Protein AF-A0A3M1ML60-F1 (afdb_monomer)

Mean predicted aligned error: 10.76 Å

Structure (mmCIF, N/CA/C/O backbone):
data_AF-A0A3M1ML60-F1
#
_entry.id   AF-A0A3M1ML60-F1
#
loop_
_atom_site.group_PDB
_atom_site.id
_atom_site.type_symbol
_atom_site.label_atom_id
_atom_site.label_alt_id
_atom_site.label_comp_id
_atom_site.label_asym_id
_atom_site.label_entity_id
_atom_site.label_seq_id
_atom_site.pdbx_PDB_ins_code
_atom_site.Cartn_x
_atom_site.Cartn_y
_atom_site.Cartn_z
_atom_si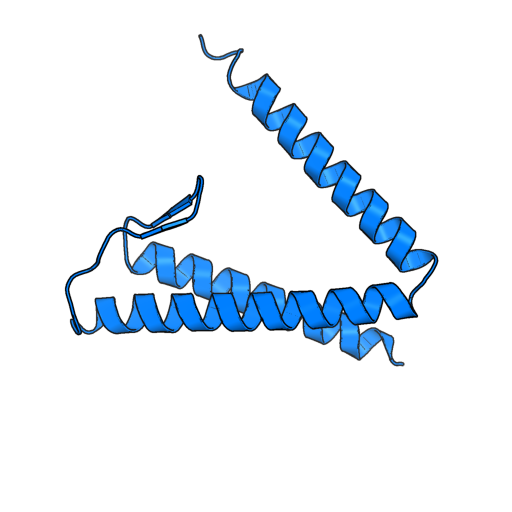te.occupancy
_atom_site.B_iso_or_equiv
_atom_site.auth_seq_id
_atom_site.auth_comp_id
_atom_site.auth_asym_id
_atom_site.auth_atom_id
_atom_site.pdbx_PDB_model_num
ATOM 1 N N . MET A 1 1 ? -0.281 29.728 -15.669 1.00 50.84 1 MET A N 1
ATOM 2 C CA . MET A 1 1 ? -0.767 28.347 -15.894 1.00 50.84 1 MET A CA 1
ATOM 3 C C . MET A 1 1 ? -0.338 27.336 -14.817 1.00 50.84 1 MET A C 1
ATOM 5 O O . MET A 1 1 ? -0.628 26.165 -14.978 1.00 50.84 1 MET A O 1
ATOM 9 N N . ALA A 1 2 ? 0.283 27.740 -13.696 1.00 51.78 2 ALA A N 1
ATOM 10 C CA . ALA A 1 2 ? 0.656 26.809 -12.613 1.00 51.78 2 ALA A CA 1
ATOM 11 C C . ALA A 1 2 ? -0.371 26.725 -11.460 1.00 51.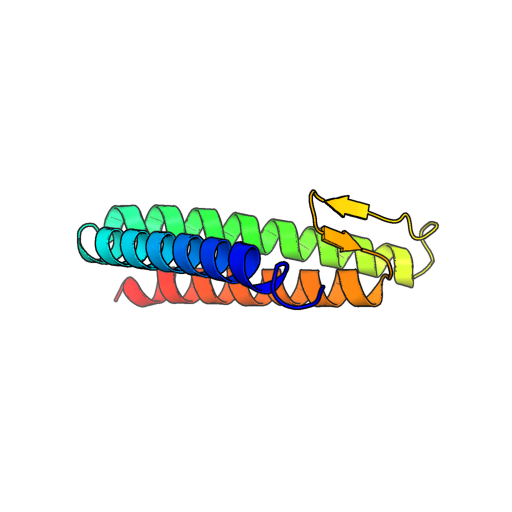78 2 ALA A C 1
ATOM 13 O O . ALA A 1 2 ? -0.282 25.836 -10.622 1.00 51.78 2 ALA A O 1
ATOM 14 N N . LEU A 1 3 ? -1.350 27.641 -11.404 1.00 50.94 3 LEU A N 1
ATOM 15 C CA . LEU A 1 3 ? -2.280 27.744 -10.270 1.00 50.94 3 LEU A CA 1
ATOM 16 C C . LEU A 1 3 ? -3.497 26.802 -10.378 1.00 50.94 3 LEU A C 1
ATOM 18 O O . LEU A 1 3 ? -4.071 26.423 -9.362 1.00 50.94 3 LEU A O 1
ATOM 22 N N . GLU A 1 4 ? -3.877 26.393 -11.593 1.00 52.97 4 GLU A N 1
ATOM 23 C CA . GLU A 1 4 ? -5.071 25.564 -11.831 1.00 52.97 4 GLU A CA 1
ATOM 24 C C . GLU A 1 4 ? -4.852 24.072 -11.540 1.00 52.97 4 GLU A C 1
ATOM 26 O O . GLU A 1 4 ? -5.815 23.363 -11.275 1.00 52.97 4 GLU A O 1
ATOM 31 N N . PHE A 1 5 ? -3.602 23.591 -11.509 1.00 53.97 5 PHE A N 1
ATOM 32 C CA . PHE A 1 5 ? -3.294 22.181 -11.221 1.00 53.97 5 PHE A CA 1
ATOM 33 C C . PHE A 1 5 ? -3.334 21.834 -9.722 1.00 53.97 5 PHE A C 1
ATOM 35 O O . PHE A 1 5 ? -3.545 20.675 -9.369 1.00 53.97 5 PHE A O 1
ATOM 42 N N . HIS A 1 6 ? -3.186 22.819 -8.825 1.00 55.38 6 HIS A N 1
ATOM 43 C CA . HIS A 1 6 ? -3.174 22.574 -7.375 1.00 55.38 6 HIS A CA 1
ATOM 44 C C . HIS A 1 6 ? -4.570 22.447 -6.752 1.00 55.38 6 HIS A C 1
ATOM 46 O O . HIS A 1 6 ? -4.757 21.666 -5.816 1.00 55.38 6 HIS A O 1
ATOM 52 N N . LEU A 1 7 ? -5.560 23.162 -7.289 1.00 61.62 7 LEU A N 1
ATOM 53 C CA . LEU A 1 7 ? -6.958 23.102 -6.849 1.00 61.62 7 LEU A CA 1
ATOM 54 C C . LEU A 1 7 ? -7.567 21.689 -6.938 1.00 61.62 7 LEU A C 1
ATOM 56 O O . LEU A 1 7 ? -8.075 21.215 -5.920 1.00 61.62 7 LEU A O 1
ATOM 60 N N . PRO A 1 8 ? -7.482 20.961 -8.071 1.00 67.25 8 PRO A N 1
ATOM 61 C CA . PRO A 1 8 ? -8.045 19.618 -8.160 1.00 67.25 8 PRO A CA 1
ATOM 62 C C . PRO A 1 8 ? -7.308 18.628 -7.253 1.00 67.25 8 PRO A C 1
ATOM 64 O O . PRO A 1 8 ? -7.955 17.805 -6.612 1.00 67.25 8 PRO A O 1
ATOM 67 N N . SER A 1 9 ? -5.980 18.737 -7.107 1.00 67.38 9 SER A N 1
ATOM 68 C CA . SER A 1 9 ? -5.226 17.860 -6.198 1.00 67.38 9 SER A CA 1
ATOM 69 C C . SER A 1 9 ? -5.569 18.089 -4.725 1.00 67.38 9 SER A C 1
ATOM 71 O O . SER A 1 9 ? -5.628 17.129 -3.959 1.00 67.38 9 SER A O 1
ATOM 73 N N . LEU A 1 10 ? -5.838 19.338 -4.326 1.00 74.00 10 LEU A N 1
ATOM 74 C CA . LEU A 1 10 ? -6.226 19.674 -2.956 1.00 74.00 10 LEU A CA 1
ATOM 75 C C . LEU A 1 10 ? -7.638 19.165 -2.645 1.00 74.00 10 LEU A C 1
ATOM 77 O O . LEU A 1 10 ? -7.877 18.632 -1.566 1.00 74.00 10 LEU A O 1
ATOM 81 N N . VAL A 1 11 ? -8.560 19.283 -3.605 1.00 78.81 11 VAL A N 1
ATOM 82 C CA . VAL A 1 11 ? -9.929 18.764 -3.480 1.00 78.81 11 VAL A CA 1
ATOM 83 C C . VAL A 1 11 ? -9.919 17.239 -3.398 1.00 78.81 11 VAL A C 1
ATOM 85 O O . VAL A 1 11 ? -10.552 16.679 -2.508 1.00 78.81 11 VAL A O 1
ATOM 88 N N . VAL A 1 12 ? -9.150 16.559 -4.253 1.00 74.56 12 VAL A N 1
ATOM 89 C CA . VAL A 1 12 ? -9.001 15.096 -4.198 1.00 74.56 12 VAL A CA 1
ATOM 90 C C . VAL A 1 12 ? -8.362 14.668 -2.877 1.00 74.56 12 VAL A C 1
ATOM 92 O O . VAL A 1 12 ? -8.898 13.792 -2.204 1.00 74.56 12 VAL A O 1
ATOM 95 N N . GLY A 1 13 ? -7.273 15.315 -2.455 1.00 76.25 13 GLY A N 1
ATOM 96 C CA . GLY A 1 13 ? -6.625 15.035 -1.172 1.00 76.25 13 GLY A CA 1
ATOM 97 C C 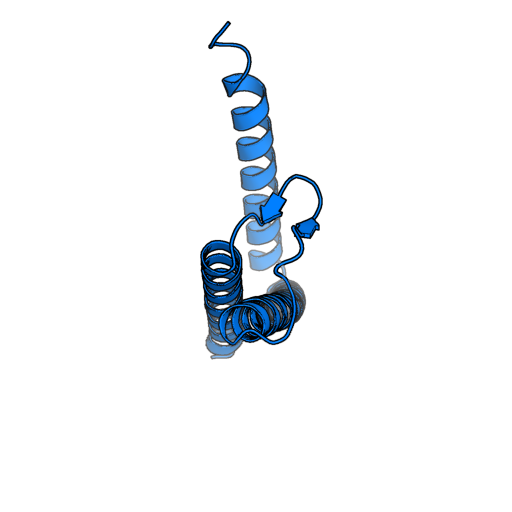. GLY A 1 13 ? -7.554 15.267 0.023 1.00 76.25 13 GLY A C 1
ATOM 98 O O . GLY A 1 13 ? -7.599 14.443 0.935 1.00 76.25 13 GLY A O 1
ATOM 99 N N . GLY A 1 14 ? -8.351 16.337 -0.012 1.00 78.50 14 GLY A N 1
ATOM 100 C CA . GLY A 1 14 ? -9.347 16.658 1.007 1.00 78.50 14 GLY A CA 1
ATOM 101 C C . GLY A 1 14 ? -10.477 15.632 1.077 1.00 78.50 14 GLY A C 1
ATOM 102 O O . GLY A 1 14 ? -10.811 15.174 2.166 1.00 78.50 14 GLY A O 1
ATOM 103 N N . ILE A 1 15 ? -11.021 15.209 -0.068 1.00 80.31 15 ILE A N 1
ATOM 104 C CA . ILE A 1 15 ? -12.054 14.163 -0.136 1.00 80.31 15 ILE A CA 1
ATOM 105 C C . ILE A 1 15 ? -11.498 12.830 0.368 1.00 80.31 15 ILE A C 1
ATOM 107 O O . ILE A 1 15 ? -12.144 12.174 1.182 1.00 80.31 15 ILE A O 1
ATOM 111 N N . VAL A 1 16 ? -10.294 12.442 -0.062 1.00 77.94 16 VAL A N 1
ATOM 112 C CA . VAL A 1 16 ? -9.638 11.207 0.394 1.00 77.94 16 VAL A CA 1
ATOM 113 C C . VAL A 1 16 ? -9.410 11.250 1.903 1.00 77.94 16 VAL A C 1
ATOM 115 O O . VAL A 1 16 ? -9.756 10.291 2.589 1.00 77.94 16 VAL A O 1
ATOM 118 N N . GLY A 1 17 ? -8.901 12.363 2.435 1.00 74.75 17 GLY A N 1
ATOM 119 C CA . GLY A 1 17 ? -8.696 12.550 3.871 1.00 74.75 17 GLY A CA 1
ATOM 120 C C . GLY A 1 17 ? -9.998 12.501 4.673 1.00 74.75 17 GLY A C 1
ATOM 121 O O . GLY A 1 17 ? -10.050 11.852 5.716 1.00 74.75 17 GLY A O 1
ATOM 122 N N . LEU A 1 18 ? -11.070 13.120 4.170 1.00 79.75 18 LEU A N 1
ATOM 123 C CA . LEU A 1 18 ? -12.383 13.130 4.819 1.00 79.75 18 LEU A CA 1
ATOM 124 C C . LEU A 1 18 ? -13.029 11.740 4.800 1.00 79.75 18 LEU A C 1
ATOM 126 O O . LEU A 1 18 ? -13.547 11.299 5.824 1.00 79.75 18 LEU A O 1
ATOM 130 N N . LEU A 1 19 ? -12.929 11.011 3.686 1.00 78.25 19 LEU A N 1
ATOM 131 C CA . LEU A 1 19 ? -13.35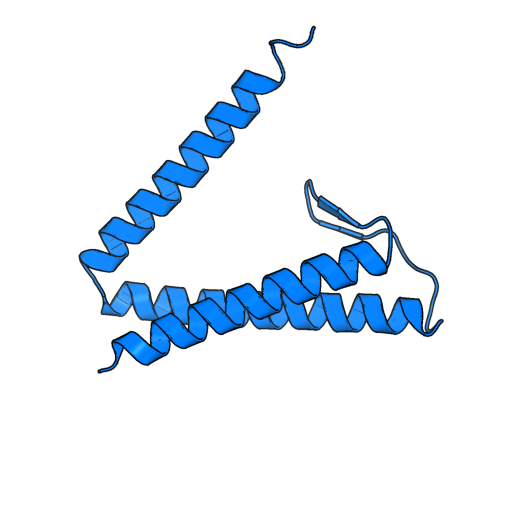7 9.614 3.597 1.00 78.25 19 LEU A CA 1
ATOM 132 C C . LEU A 1 19 ? -12.569 8.729 4.564 1.00 78.25 19 LEU A C 1
ATOM 134 O O . LEU A 1 19 ? -13.173 7.925 5.269 1.00 78.25 19 LEU A O 1
ATOM 138 N N . PHE A 1 20 ? -11.248 8.905 4.654 1.00 75.44 20 PHE A N 1
ATOM 139 C CA . PHE A 1 20 ? -10.412 8.172 5.608 1.00 75.44 20 PHE A CA 1
ATOM 140 C C . PHE A 1 20 ? -10.801 8.476 7.058 1.00 75.44 20 PHE A C 1
ATOM 142 O O . PHE A 1 20 ? -10.931 7.559 7.867 1.00 75.44 20 PHE A O 1
ATOM 149 N N . GLY A 1 21 ? -11.040 9.750 7.380 1.00 74.44 21 GLY A N 1
ATOM 150 C CA . GLY A 1 21 ? -11.493 10.190 8.699 1.00 74.44 21 GLY A CA 1
ATOM 151 C C . GLY A 1 21 ? -12.877 9.646 9.059 1.00 74.44 21 GLY A C 1
ATOM 152 O O . GLY A 1 21 ? -13.073 9.151 10.167 1.00 74.44 21 GLY A O 1
ATOM 153 N N . ALA A 1 22 ? -13.821 9.656 8.115 1.00 73.00 22 ALA A N 1
ATOM 154 C CA . ALA A 1 22 ? -15.150 9.076 8.297 1.00 73.00 22 ALA A CA 1
ATOM 155 C C . ALA A 1 22 ? -15.078 7.555 8.490 1.00 73.00 22 ALA A C 1
ATOM 157 O O . ALA A 1 22 ? -15.719 7.014 9.390 1.00 73.00 22 ALA A O 1
ATOM 158 N N . LEU A 1 23 ? -14.246 6.867 7.704 1.00 67.44 23 LEU A N 1
ATOM 159 C CA . LEU A 1 23 ? -14.009 5.434 7.846 1.00 67.44 23 LEU A CA 1
ATOM 160 C C . LEU A 1 23 ? -13.390 5.107 9.213 1.00 67.44 23 LEU A C 1
ATOM 162 O O . LEU A 1 23 ? -13.804 4.144 9.853 1.00 67.44 23 LEU A O 1
ATOM 166 N N . ALA A 1 24 ? -12.453 5.930 9.692 1.00 67.12 24 ALA A N 1
ATOM 167 C CA . ALA A 1 24 ? -11.846 5.801 11.015 1.00 67.12 24 ALA A CA 1
ATOM 168 C C . ALA A 1 24 ? -12.851 6.064 12.153 1.00 67.12 24 ALA A C 1
ATOM 170 O O . ALA A 1 24 ? -12.863 5.336 13.145 1.00 67.12 24 ALA A O 1
ATOM 171 N N . ALA A 1 25 ? -13.740 7.048 12.002 1.00 73.44 25 ALA A N 1
ATOM 172 C CA . ALA A 1 25 ? -14.802 7.329 12.968 1.00 73.44 25 ALA A CA 1
ATOM 173 C C . ALA A 1 25 ? -15.827 6.182 13.040 1.00 73.44 25 ALA A C 1
ATOM 175 O O . ALA A 1 25 ? -16.180 5.723 14.129 1.00 73.44 25 ALA A O 1
ATOM 176 N N . ILE A 1 26 ? -16.244 5.650 11.885 1.00 63.72 26 ILE A N 1
ATOM 177 C CA . ILE A 1 26 ? -17.093 4.454 11.803 1.00 63.72 26 ILE A CA 1
ATOM 178 C C . ILE A 1 26 ? -16.369 3.265 12.438 1.00 63.72 26 ILE A C 1
ATOM 180 O O . ILE A 1 26 ? -16.970 2.529 13.222 1.00 63.72 26 ILE A O 1
ATOM 184 N N . ALA A 1 27 ? -15.069 3.120 12.174 1.00 60.31 27 ALA A N 1
ATOM 185 C CA . ALA A 1 27 ? -14.257 2.064 12.752 1.00 60.31 27 ALA A CA 1
ATOM 186 C C . ALA A 1 27 ? -14.205 2.123 14.286 1.00 60.31 27 ALA A C 1
ATOM 188 O O . ALA A 1 27 ? -14.250 1.079 14.941 1.00 60.31 27 ALA A O 1
ATOM 189 N N . PHE A 1 28 ? -14.174 3.331 14.850 1.00 63.38 28 PHE A N 1
ATOM 190 C CA . PHE A 1 28 ? -14.231 3.562 16.291 1.00 63.38 28 PHE A CA 1
ATOM 191 C C . PHE A 1 28 ? -15.618 3.248 16.874 1.00 63.38 28 PHE A C 1
ATOM 193 O O . PHE A 1 28 ? -15.720 2.650 17.942 1.00 63.38 28 PHE A O 1
ATOM 200 N N . SER A 1 29 ? -16.692 3.589 16.155 1.00 72.94 29 SER A N 1
ATOM 201 C CA . SER A 1 29 ? -18.072 3.326 16.592 1.00 72.94 29 SER A CA 1
ATOM 202 C C . SER A 1 29 ? -18.474 1.845 16.515 1.00 72.94 29 SER A C 1
ATOM 204 O O . SER A 1 29 ? -19.258 1.366 17.334 1.00 72.94 29 SER A O 1
ATOM 206 N N . GLN A 1 30 ? -17.933 1.097 15.546 1.00 71.56 30 GLN A N 1
ATOM 207 C CA . GLN A 1 30 ? -18.277 -0.300 15.277 1.00 71.56 30 GLN A CA 1
ATOM 208 C C . GLN A 1 30 ? -17.018 -1.145 15.016 1.00 71.56 30 GLN A C 1
ATOM 210 O O . GLN A 1 30 ? -16.759 -1.574 13.884 1.00 71.56 30 GLN A O 1
ATOM 215 N N . PRO A 1 31 ? -16.251 -1.485 16.068 1.00 66.44 31 PRO A N 1
ATOM 216 C CA . PRO A 1 31 ? -14.954 -2.153 15.931 1.00 66.44 31 PRO A CA 1
ATOM 217 C C . PRO A 1 31 ? -15.037 -3.537 15.267 1.00 66.44 31 PRO A C 1
ATOM 219 O O . PRO A 1 31 ? -14.067 -4.005 14.671 1.00 66.44 31 PRO A O 1
ATOM 222 N N . ARG A 1 32 ? -16.197 -4.205 15.322 1.00 71.38 32 ARG A N 1
ATOM 223 C CA . ARG A 1 32 ? -16.422 -5.494 14.642 1.00 71.38 32 ARG A CA 1
ATOM 224 C C . ARG A 1 32 ? -16.489 -5.343 13.119 1.00 71.38 32 ARG A C 1
ATOM 226 O O . ARG A 1 32 ? -15.862 -6.126 12.410 1.00 71.38 32 ARG A O 1
ATOM 233 N N . VAL A 1 33 ? -17.206 -4.329 12.632 1.00 70.00 33 VAL A N 1
ATOM 234 C CA . VAL A 1 33 ? -17.351 -4.033 11.196 1.00 70.00 33 VAL A CA 1
ATOM 235 C C . VAL A 1 33 ? -16.027 -3.509 10.641 1.00 70.00 33 VAL A C 1
ATOM 237 O O . VAL A 1 33 ? -15.549 -3.994 9.617 1.00 70.00 33 VAL A O 1
ATOM 240 N N . ALA A 1 34 ? -15.367 -2.626 11.392 1.00 67.44 34 ALA A N 1
ATOM 241 C CA . ALA A 1 34 ? -14.033 -2.115 11.092 1.00 67.44 34 ALA A CA 1
ATOM 242 C C . ALA A 1 34 ? -13.005 -3.224 10.848 1.00 67.44 34 ALA A C 1
ATOM 244 O O . ALA A 1 34 ? -12.241 -3.187 9.888 1.00 67.44 34 ALA A O 1
ATOM 245 N N . ARG A 1 35 ? -12.997 -4.243 11.716 1.00 69.56 35 ARG A N 1
ATOM 246 C CA . ARG A 1 35 ? -12.068 -5.375 11.616 1.00 69.56 35 ARG A CA 1
ATOM 247 C C . ARG A 1 35 ? -12.345 -6.262 10.420 1.00 69.56 35 ARG A C 1
ATOM 249 O O . ARG A 1 35 ? -11.395 -6.766 9.829 1.00 69.56 35 ARG A O 1
ATOM 256 N N . ALA A 1 36 ? -13.614 -6.486 10.089 1.00 74.38 36 ALA A N 1
ATOM 257 C CA . ALA A 1 36 ? -13.972 -7.268 8.914 1.00 74.38 36 ALA A CA 1
ATOM 258 C C . ALA A 1 36 ? -13.480 -6.569 7.639 1.00 74.38 36 ALA A C 1
ATOM 260 O O . ALA A 1 36 ? -12.791 -7.194 6.838 1.00 74.38 36 ALA A O 1
ATOM 261 N N . ILE A 1 37 ? -13.736 -5.262 7.521 1.00 75.50 37 ILE A N 1
ATOM 262 C CA . ILE A 1 37 ? -13.281 -4.433 6.396 1.00 75.50 37 ILE A CA 1
ATOM 263 C C . ILE A 1 37 ? -11.749 -4.349 6.351 1.00 75.50 37 ILE A C 1
ATOM 265 O O . ILE A 1 37 ? -11.152 -4.508 5.293 1.00 75.50 37 ILE A O 1
ATOM 269 N N . GLY A 1 38 ? -11.088 -4.156 7.494 1.00 73.31 38 GLY A N 1
ATOM 270 C CA . GLY A 1 38 ? -9.626 -4.101 7.566 1.00 73.31 38 GLY A CA 1
ATOM 271 C C . GLY A 1 38 ? -8.967 -5.413 7.140 1.00 73.31 38 GLY A C 1
ATOM 272 O O . GLY A 1 38 ? -7.967 -5.400 6.429 1.00 73.31 38 GLY A O 1
ATOM 273 N N . LYS A 1 39 ? -9.558 -6.558 7.504 1.00 76.25 39 LYS A N 1
ATOM 274 C CA . LYS A 1 39 ? -9.085 -7.877 7.069 1.00 76.25 39 LYS A CA 1
ATOM 275 C C . LYS A 1 39 ? -9.265 -8.099 5.574 1.00 76.25 39 LYS A C 1
ATOM 277 O O . LYS A 1 39 ? -8.332 -8.568 4.931 1.00 76.25 39 LYS A O 1
ATOM 282 N N . THR A 1 40 ? -10.435 -7.788 5.020 1.00 77.75 40 THR A N 1
ATOM 283 C CA . THR A 1 40 ? -10.668 -7.956 3.580 1.00 77.75 40 THR A CA 1
ATOM 284 C C . THR A 1 40 ? -9.773 -7.021 2.773 1.00 77.75 40 THR A C 1
ATOM 286 O O . THR A 1 40 ? -9.123 -7.476 1.836 1.00 77.75 40 THR A O 1
ATOM 289 N N . ALA A 1 41 ? -9.638 -5.759 3.187 1.00 77.25 41 ALA A N 1
ATOM 290 C CA . ALA A 1 41 ? -8.719 -4.806 2.570 1.00 77.25 41 ALA A CA 1
ATOM 291 C C . ALA A 1 41 ? -7.258 -5.278 2.648 1.00 77.25 41 ALA A C 1
ATOM 293 O O . ALA A 1 41 ? -6.548 -5.220 1.648 1.00 77.25 41 ALA A O 1
ATOM 294 N N . ALA A 1 42 ? -6.820 -5.808 3.794 1.00 78.50 42 ALA A N 1
ATOM 295 C CA . ALA A 1 42 ? -5.479 -6.364 3.953 1.00 78.50 42 ALA A CA 1
ATOM 296 C C . ALA A 1 42 ? -5.220 -7.538 2.998 1.00 78.50 42 ALA A C 1
ATOM 298 O O . ALA A 1 42 ? -4.177 -7.578 2.353 1.00 78.50 42 ALA A O 1
ATOM 299 N N . VAL A 1 43 ? -6.171 -8.466 2.857 1.00 84.69 43 VAL A N 1
ATOM 300 C CA . VAL A 1 43 ? -6.045 -9.595 1.919 1.00 84.69 43 VAL A CA 1
ATOM 301 C C . VAL A 1 43 ? -5.953 -9.103 0.475 1.00 84.69 43 VAL A C 1
ATOM 303 O O . VAL A 1 43 ? -5.099 -9.578 -0.269 1.00 84.69 43 VAL A O 1
ATOM 306 N N . VAL A 1 44 ? -6.776 -8.125 0.087 1.00 85.69 44 VAL A N 1
ATOM 307 C CA . VAL A 1 44 ? -6.736 -7.534 -1.260 1.00 85.69 44 VAL A CA 1
ATOM 308 C C . VAL A 1 44 ? -5.395 -6.842 -1.518 1.00 85.69 44 VAL A C 1
ATOM 310 O O . VAL A 1 44 ? -4.801 -7.050 -2.571 1.00 85.69 44 VAL A O 1
ATOM 313 N N . LEU A 1 45 ? -4.881 -6.081 -0.548 1.00 83.06 45 LEU A N 1
ATOM 314 C CA . LEU A 1 45 ? -3.576 -5.417 -0.628 1.00 83.06 45 LEU A CA 1
ATOM 315 C C . LEU A 1 45 ? -2.423 -6.417 -0.753 1.00 83.06 45 LEU A C 1
ATOM 317 O O . LEU A 1 45 ? -1.544 -6.233 -1.592 1.00 83.06 45 LEU A O 1
ATOM 321 N N . ILE A 1 46 ? -2.441 -7.491 0.040 1.00 83.69 46 ILE A N 1
ATOM 322 C CA . ILE A 1 46 ? -1.425 -8.548 -0.018 1.00 83.69 46 ILE A CA 1
ATOM 323 C C . ILE A 1 46 ? -1.488 -9.270 -1.367 1.00 83.69 46 ILE A C 1
ATOM 325 O O . ILE A 1 46 ? -0.449 -9.468 -1.989 1.00 83.69 46 ILE A O 1
ATOM 329 N N . ALA A 1 47 ? -2.682 -9.632 -1.843 1.00 86.25 47 ALA A N 1
ATOM 330 C CA . ALA A 1 47 ? -2.850 -10.317 -3.123 1.00 86.25 47 ALA A CA 1
ATOM 331 C C . ALA A 1 47 ? -2.409 -9.438 -4.306 1.00 86.25 47 ALA A C 1
ATOM 333 O O . ALA A 1 47 ? -1.668 -9.901 -5.172 1.00 86.25 47 ALA A O 1
ATOM 334 N N . ALA A 1 48 ? -2.801 -8.161 -4.315 1.00 84.12 48 ALA A N 1
ATOM 335 C CA . ALA A 1 48 ? -2.381 -7.201 -5.332 1.00 84.12 48 ALA A CA 1
ATOM 336 C C . ALA A 1 48 ? -0.865 -6.947 -5.286 1.00 84.12 48 ALA A C 1
ATOM 338 O O . ALA A 1 48 ? -0.205 -6.959 -6.325 1.00 84.12 48 ALA A O 1
ATOM 339 N N . GLY A 1 49 ? -0.298 -6.780 -4.087 1.00 84.38 49 GLY A N 1
ATOM 340 C CA . GLY A 1 49 ? 1.141 -6.615 -3.887 1.00 84.38 49 GLY A CA 1
ATOM 341 C C . GLY A 1 49 ? 1.937 -7.830 -4.360 1.00 84.38 49 GLY A C 1
ATOM 342 O O . GLY A 1 49 ? 2.894 -7.680 -5.115 1.00 84.38 49 GLY A O 1
ATOM 343 N N . ALA A 1 50 ? 1.506 -9.040 -3.997 1.00 86.88 50 ALA A N 1
ATOM 344 C CA . ALA A 1 50 ? 2.127 -10.287 -4.440 1.00 86.88 50 ALA A CA 1
ATOM 345 C C . ALA A 1 50 ? 2.025 -10.479 -5.961 1.00 86.88 50 ALA A C 1
ATOM 347 O O . ALA A 1 50 ? 2.995 -10.903 -6.585 1.00 86.88 50 ALA A O 1
ATOM 348 N N . GLY A 1 51 ? 0.888 -10.124 -6.566 1.00 84.50 51 GLY A N 1
ATOM 349 C CA . GLY A 1 51 ? 0.700 -10.156 -8.016 1.00 84.50 51 GLY A CA 1
ATOM 350 C C . GLY A 1 51 ? 1.656 -9.216 -8.751 1.00 84.50 51 GLY A C 1
ATOM 351 O O . GLY A 1 51 ? 2.331 -9.646 -9.684 1.00 84.50 51 GLY A O 1
ATOM 352 N N . LEU A 1 52 ? 1.780 -7.964 -8.295 1.00 84.88 52 LEU A N 1
ATOM 353 C CA . LEU A 1 52 ? 2.721 -6.994 -8.870 1.00 84.88 52 LEU A CA 1
ATOM 354 C C . LEU A 1 52 ? 4.182 -7.405 -8.663 1.00 84.88 52 LEU A C 1
ATOM 356 O O . LEU A 1 52 ? 4.988 -7.244 -9.576 1.00 84.88 52 LEU A O 1
ATOM 360 N N . LEU A 1 53 ? 4.526 -7.967 -7.500 1.00 85.75 53 LEU A N 1
ATOM 361 C CA . LEU A 1 53 ? 5.867 -8.499 -7.252 1.00 85.75 53 LEU A CA 1
ATOM 362 C C . LEU A 1 53 ? 6.184 -9.666 -8.185 1.00 85.75 53 LEU A C 1
ATOM 364 O O . LEU A 1 53 ? 7.244 -9.672 -8.799 1.00 85.75 53 LEU A O 1
ATOM 368 N N . CYS A 1 54 ? 5.265 -10.623 -8.324 1.00 86.81 54 CYS A N 1
ATOM 369 C CA . CYS A 1 54 ? 5.423 -11.759 -9.227 1.00 86.81 54 CYS A CA 1
ATOM 370 C C . CYS A 1 54 ? 5.596 -11.286 -10.675 1.00 86.81 54 CYS A C 1
ATOM 372 O O . CYS A 1 54 ? 6.555 -11.672 -11.336 1.00 86.81 54 CYS A O 1
ATOM 374 N N . TRP A 1 55 ? 4.731 -10.378 -11.135 1.00 84.00 55 TRP A N 1
ATOM 375 C CA . TRP A 1 55 ? 4.816 -9.787 -12.469 1.00 84.00 55 TRP A CA 1
ATOM 376 C C . TRP A 1 55 ? 6.153 -9.074 -12.699 1.00 84.00 55 TRP A C 1
ATOM 378 O O . TRP A 1 55 ? 6.867 -9.394 -13.645 1.00 84.00 55 TRP A O 1
ATOM 388 N N . GLY A 1 56 ? 6.524 -8.140 -11.818 1.00 82.25 56 GLY A N 1
ATOM 389 C CA . GLY A 1 56 ? 7.772 -7.384 -11.932 1.00 82.25 56 GLY A CA 1
ATOM 390 C C . GLY A 1 56 ? 9.023 -8.261 -11.832 1.00 82.25 56 GLY A C 1
ATOM 391 O O . GLY A 1 56 ? 10.049 -7.939 -12.434 1.00 82.25 56 GLY A O 1
ATOM 392 N N . LEU A 1 57 ? 8.946 -9.376 -11.097 1.00 84.88 57 LEU A N 1
ATOM 393 C CA . LEU A 1 57 ? 10.031 -10.347 -10.988 1.00 84.88 57 LEU A CA 1
ATOM 394 C C . LEU A 1 57 ? 10.171 -11.172 -12.272 1.00 84.88 57 LEU A C 1
ATOM 396 O O . LEU A 1 57 ? 11.277 -11.319 -12.780 1.00 84.88 57 LEU A O 1
ATOM 400 N N . LEU A 1 58 ? 9.060 -11.662 -12.829 1.00 84.50 58 LEU A N 1
ATOM 401 C CA . LEU A 1 58 ? 9.045 -12.418 -14.087 1.00 84.50 58 LEU A CA 1
ATOM 402 C C . LEU A 1 58 ? 9.614 -11.593 -15.250 1.00 84.50 58 LEU A C 1
ATOM 404 O O . LEU A 1 58 ? 10.435 -12.095 -16.018 1.00 84.50 58 LEU A O 1
ATOM 408 N N . THR A 1 59 ? 9.270 -10.307 -15.324 1.00 82.31 59 THR A N 1
ATOM 409 C CA . THR A 1 59 ? 9.813 -9.408 -16.350 1.00 82.31 59 THR A CA 1
ATOM 4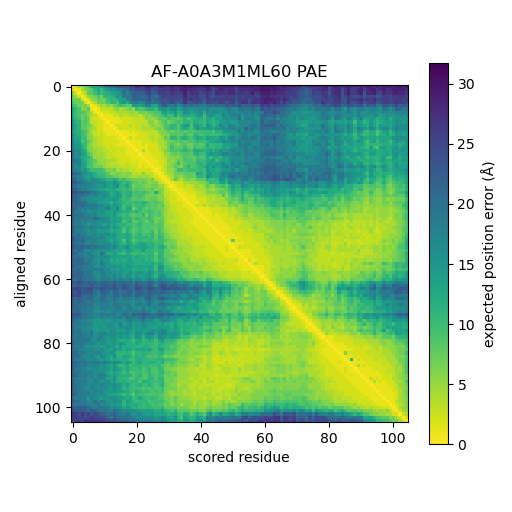10 C C . THR A 1 59 ? 11.286 -9.060 -16.125 1.00 82.31 59 THR A C 1
ATOM 412 O O . THR A 1 59 ? 12.000 -8.801 -17.089 1.00 82.31 59 THR A O 1
ATOM 415 N N . THR A 1 60 ? 11.786 -9.054 -14.881 1.00 81.62 60 THR A N 1
ATOM 416 C CA . THR A 1 60 ? 13.218 -8.801 -14.610 1.00 81.62 60 THR A CA 1
ATOM 417 C C . THR A 1 60 ? 14.106 -9.994 -14.937 1.00 81.62 60 THR A C 1
ATOM 419 O O . THR A 1 60 ? 15.234 -9.792 -15.379 1.00 81.62 60 THR A O 1
ATOM 422 N N . ILE A 1 61 ? 13.619 -11.224 -14.768 1.00 85.50 61 ILE A N 1
ATOM 423 C CA . ILE A 1 61 ? 14.372 -12.443 -15.112 1.00 85.50 61 ILE A CA 1
ATOM 424 C C . ILE A 1 61 ? 14.294 -12.806 -16.607 1.00 85.50 61 ILE A C 1
ATOM 426 O O . ILE A 1 61 ? 14.770 -13.867 -17.004 1.00 85.50 61 ILE A O 1
ATOM 430 N N . GLY A 1 62 ? 13.708 -11.938 -17.439 1.00 76.12 62 GLY A N 1
ATOM 431 C CA . GLY A 1 62 ? 13.625 -12.118 -18.891 1.00 76.12 62 GLY A CA 1
ATOM 432 C C . GLY A 1 62 ? 12.549 -13.104 -19.349 1.00 76.12 62 GLY A C 1
ATOM 433 O O . GLY A 1 62 ? 12.565 -13.534 -20.503 1.00 76.12 62 GLY A O 1
ATOM 434 N N . VAL A 1 63 ? 11.604 -13.471 -18.476 1.00 74.50 63 VAL A N 1
ATOM 435 C CA . VAL A 1 63 ? 10.434 -14.273 -18.854 1.00 74.50 63 VAL A CA 1
ATOM 436 C C . VAL A 1 63 ? 9.387 -13.320 -19.439 1.00 74.50 63 VAL A C 1
ATOM 438 O O . VAL A 1 63 ? 8.462 -12.885 -18.759 1.00 74.50 63 VAL A O 1
ATOM 441 N N . GLY A 1 64 ? 9.573 -12.972 -20.716 1.00 65.69 64 GLY A N 1
ATOM 442 C CA . GLY A 1 64 ? 8.693 -12.081 -21.480 1.00 65.69 64 GLY A CA 1
ATOM 443 C C . GLY A 1 64 ? 9.176 -10.628 -21.565 1.00 65.69 64 GLY A C 1
ATOM 444 O O . GLY A 1 64 ? 10.050 -10.191 -20.819 1.00 65.69 64 GLY A O 1
ATOM 445 N N . GLU A 1 65 ? 8.605 -9.879 -22.510 1.00 69.62 65 GLU A N 1
ATOM 446 C CA . GLU A 1 65 ? 8.843 -8.440 -22.651 1.00 69.62 65 GLU A CA 1
ATOM 447 C C . GLU A 1 65 ? 8.047 -7.667 -21.591 1.00 69.62 65 GLU A C 1
ATOM 449 O O . GLU A 1 65 ? 6.908 -8.017 -21.274 1.00 69.62 65 GLU A O 1
ATOM 454 N N . PHE A 1 66 ? 8.639 -6.609 -21.026 1.00 72.00 66 PHE A N 1
ATOM 455 C CA . PHE A 1 66 ? 7.921 -5.750 -20.087 1.00 72.00 66 PHE A CA 1
ATOM 456 C C . PHE A 1 66 ? 6.823 -4.995 -20.837 1.00 72.00 66 PHE A C 1
ATOM 458 O O . PHE A 1 66 ? 7.094 -4.052 -21.577 1.00 72.00 66 PHE A O 1
ATOM 465 N N . GLN A 1 67 ? 5.581 -5.421 -20.639 1.00 73.88 67 GLN A N 1
ATOM 466 C CA . GLN A 1 67 ? 4.421 -4.721 -21.162 1.00 73.88 67 GLN A CA 1
ATOM 467 C C . GLN A 1 67 ? 4.048 -3.586 -20.210 1.00 73.88 67 GLN A C 1
ATOM 469 O O . GLN A 1 67 ? 3.840 -3.818 -19.015 1.00 73.88 67 GLN A O 1
ATOM 474 N N . GLU A 1 68 ? 3.960 -2.366 -20.744 1.00 75.62 68 GLU A N 1
ATOM 475 C CA . GLU A 1 68 ? 3.419 -1.231 -20.000 1.00 75.62 68 GLU A CA 1
ATOM 476 C C . GLU A 1 68 ? 2.015 -1.579 -19.506 1.00 75.62 68 GLU A C 1
ATOM 478 O O . GLU A 1 68 ? 1.130 -1.957 -20.277 1.00 75.62 68 GLU A O 1
ATOM 483 N N . LEU A 1 69 ? 1.824 -1.475 -18.194 1.00 75.56 69 LEU A N 1
ATOM 484 C CA . LEU A 1 69 ? 0.573 -1.830 -17.546 1.00 75.56 69 LEU A CA 1
ATOM 485 C C . LEU A 1 69 ? -0.094 -0.547 -17.059 1.00 75.56 69 LEU A C 1
ATOM 487 O O . LEU A 1 69 ? 0.434 0.144 -16.186 1.00 75.56 69 LEU A O 1
ATOM 491 N N . GLN A 1 70 ? -1.250 -0.223 -17.634 1.00 80.69 70 GLN A N 1
ATOM 492 C CA . GLN A 1 70 ? -2.054 0.926 -17.231 1.00 80.69 70 GLN A CA 1
ATOM 493 C C . GLN A 1 70 ? -3.229 0.462 -16.363 1.00 80.69 70 GLN A C 1
ATOM 495 O O . GLN A 1 70 ? -4.146 -0.208 -16.835 1.00 80.69 70 GLN A O 1
ATOM 500 N N . PHE A 1 71 ? -3.218 0.850 -15.090 1.00 74.19 71 PHE A N 1
ATOM 501 C CA . PHE A 1 71 ? -4.315 0.658 -14.144 1.00 74.19 71 PHE A CA 1
ATOM 502 C C . PHE A 1 71 ? -4.924 2.017 -13.782 1.00 74.19 71 PHE A C 1
ATOM 504 O O . PHE A 1 71 ? -4.510 2.690 -12.834 1.00 74.19 71 PHE A O 1
ATOM 511 N N . GLY A 1 72 ? -5.931 2.435 -14.553 1.00 73.75 72 GLY A N 1
ATOM 512 C CA . GLY A 1 72 ? -6.583 3.733 -14.368 1.00 73.75 72 GLY A CA 1
ATOM 513 C C . GLY A 1 72 ? -5.595 4.895 -14.573 1.00 73.75 72 GLY A C 1
ATOM 514 O O . GLY A 1 72 ? -4.977 4.964 -15.636 1.00 73.75 72 GLY A O 1
ATOM 515 N N . PRO A 1 73 ? -5.431 5.816 -13.600 1.00 73.38 73 PRO A N 1
ATOM 516 C CA . PRO A 1 73 ? -4.473 6.918 -13.707 1.00 73.38 73 PRO A CA 1
ATOM 517 C C . PRO A 1 73 ? -3.018 6.499 -13.433 1.00 73.38 73 PRO A C 1
ATOM 519 O O . PRO A 1 73 ? -2.123 7.332 -13.550 1.00 73.38 73 PRO A O 1
ATOM 522 N N . ILE A 1 74 ? -2.771 5.248 -13.025 1.00 74.94 74 ILE A N 1
ATOM 523 C CA . ILE A 1 74 ? -1.434 4.744 -12.698 1.00 74.94 74 ILE A CA 1
ATOM 524 C C . ILE A 1 74 ? -0.911 3.938 -13.885 1.00 74.94 74 ILE A C 1
ATOM 526 O O . ILE A 1 74 ? -1.515 2.938 -14.272 1.00 74.94 74 ILE A O 1
ATOM 530 N N . THR A 1 75 ? 0.235 4.347 -14.423 1.00 78.50 75 THR A N 1
ATOM 531 C CA . THR A 1 75 ? 0.931 3.629 -15.496 1.00 78.50 75 THR A CA 1
ATOM 532 C C . THR A 1 75 ? 2.291 3.163 -14.994 1.00 78.50 75 THR A C 1
ATOM 534 O O . THR A 1 75 ? 3.052 3.951 -14.429 1.00 78.50 75 THR A O 1
ATOM 537 N N . PHE A 1 76 ? 2.592 1.879 -15.182 1.00 79.00 76 PHE A N 1
ATOM 538 C CA . PHE A 1 76 ? 3.870 1.279 -14.809 1.00 79.00 76 PHE A CA 1
ATOM 539 C C . PHE A 1 76 ? 4.800 1.228 -16.023 1.00 79.00 76 PHE A C 1
ATOM 541 O O . PHE A 1 76 ? 4.549 0.469 -16.957 1.00 79.00 76 PHE A O 1
ATOM 548 N N . TYR A 1 77 ? 5.884 2.006 -15.985 1.00 80.50 77 TYR A N 1
ATOM 549 C CA . TYR A 1 77 ? 6.836 2.139 -17.101 1.00 80.50 77 TYR A CA 1
ATOM 550 C C . TYR A 1 77 ? 8.100 1.285 -16.939 1.00 80.50 77 TYR A C 1
ATOM 552 O O . TYR A 1 77 ? 8.930 1.211 -17.840 1.00 80.50 77 TYR A O 1
ATOM 560 N N . SER A 1 78 ? 8.302 0.669 -15.772 1.00 79.50 78 SER A N 1
ATOM 561 C CA . SER A 1 78 ? 9.505 -0.115 -15.494 1.00 79.50 78 SER A CA 1
ATOM 562 C C . SER A 1 78 ? 9.247 -1.206 -14.465 1.00 79.50 78 SER A C 1
ATOM 564 O O . SER A 1 78 ? 8.523 -0.987 -13.491 1.00 79.50 78 SER A O 1
ATOM 566 N N . SER A 1 79 ? 9.925 -2.347 -14.617 1.00 77.31 79 SER A N 1
ATOM 567 C CA . SER A 1 79 ? 9.892 -3.450 -13.652 1.00 77.31 79 SER A CA 1
ATOM 568 C C . SER A 1 79 ? 10.266 -3.004 -12.236 1.00 77.31 79 SER A C 1
ATOM 570 O O . SER A 1 79 ? 9.684 -3.489 -11.270 1.00 77.31 79 SER A O 1
ATOM 572 N N . SER A 1 80 ? 11.187 -2.044 -12.086 1.00 81.38 80 SER A N 1
ATOM 573 C CA . SER A 1 80 ? 11.577 -1.520 -10.769 1.00 81.38 80 SER A CA 1
ATOM 574 C C . SER A 1 80 ? 10.451 -0.730 -10.095 1.00 81.38 80 SER A C 1
ATOM 576 O O . SER A 1 80 ? 10.257 -0.857 -8.886 1.00 81.38 80 SER A O 1
ATOM 578 N N . GLN A 1 81 ? 9.659 0.024 -10.867 1.00 81.56 81 GLN A N 1
ATOM 579 C CA . GLN A 1 81 ? 8.464 0.701 -10.359 1.00 81.56 81 GLN A CA 1
ATOM 580 C C . GLN A 1 81 ? 7.422 -0.328 -9.921 1.00 81.56 81 GLN A C 1
ATOM 582 O O . GLN A 1 81 ? 6.911 -0.235 -8.808 1.00 81.56 81 GLN A O 1
ATOM 587 N N . THR A 1 82 ? 7.152 -1.341 -10.746 1.00 84.00 82 THR A N 1
ATOM 588 C CA . THR A 1 82 ? 6.199 -2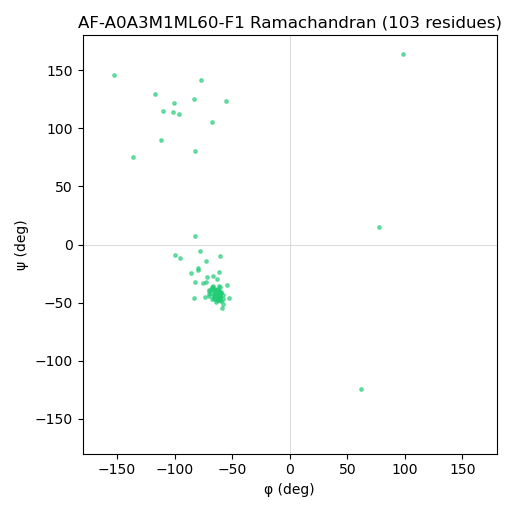.413 -10.423 1.00 84.00 82 THR A CA 1
ATOM 589 C C . THR A 1 82 ? 6.591 -3.149 -9.140 1.00 84.00 82 THR A C 1
ATOM 591 O O . THR A 1 82 ? 5.744 -3.365 -8.275 1.00 84.00 82 THR A O 1
ATOM 594 N N . LEU A 1 83 ? 7.880 -3.463 -8.965 1.00 85.31 83 LEU A N 1
ATOM 595 C CA . LEU A 1 83 ? 8.399 -4.081 -7.742 1.00 85.31 83 LEU A CA 1
ATOM 596 C C . LEU A 1 83 ? 8.266 -3.157 -6.524 1.00 85.31 83 LEU A C 1
ATOM 598 O O . LEU A 1 83 ? 7.856 -3.614 -5.458 1.00 85.31 83 LEU A O 1
ATOM 602 N N . GLY A 1 84 ? 8.560 -1.862 -6.675 1.00 84.88 84 GLY A N 1
ATOM 603 C CA . GLY A 1 84 ? 8.405 -0.873 -5.604 1.00 84.88 84 GLY A CA 1
ATOM 604 C C . GLY A 1 84 ? 6.954 -0.733 -5.135 1.00 84.88 84 GLY A C 1
ATOM 605 O O . GLY A 1 84 ? 6.679 -0.774 -3.935 1.00 84.88 84 GLY A O 1
ATOM 606 N N . TRP A 1 85 ? 6.011 -0.648 -6.074 1.00 85.38 85 TRP A N 1
ATOM 607 C CA . TRP A 1 85 ? 4.579 -0.618 -5.769 1.00 85.38 85 TRP A CA 1
ATOM 608 C C . TRP A 1 85 ? 4.092 -1.931 -5.155 1.00 85.38 85 TRP A C 1
ATOM 610 O O . TRP A 1 85 ? 3.374 -1.908 -4.155 1.00 85.38 85 TRP A O 1
ATOM 620 N N . GLY A 1 86 ? 4.524 -3.072 -5.696 1.00 85.62 86 GLY A N 1
ATOM 621 C CA . GLY A 1 86 ? 4.209 -4.389 -5.151 1.00 85.62 86 GLY A CA 1
ATOM 622 C C . GLY A 1 86 ? 4.677 -4.543 -3.702 1.00 85.62 86 GLY A C 1
ATOM 623 O O . GLY A 1 86 ? 3.889 -4.932 -2.841 1.00 85.62 86 GLY A O 1
ATOM 624 N N . ALA A 1 87 ? 5.920 -4.152 -3.404 1.00 84.50 87 ALA A N 1
ATOM 625 C CA . ALA A 1 87 ? 6.477 -4.172 -2.052 1.00 84.50 87 ALA A CA 1
ATOM 626 C C . ALA A 1 87 ? 5.715 -3.240 -1.095 1.00 84.50 87 ALA A C 1
ATOM 628 O O . ALA A 1 87 ? 5.421 -3.631 0.035 1.00 84.50 87 ALA A O 1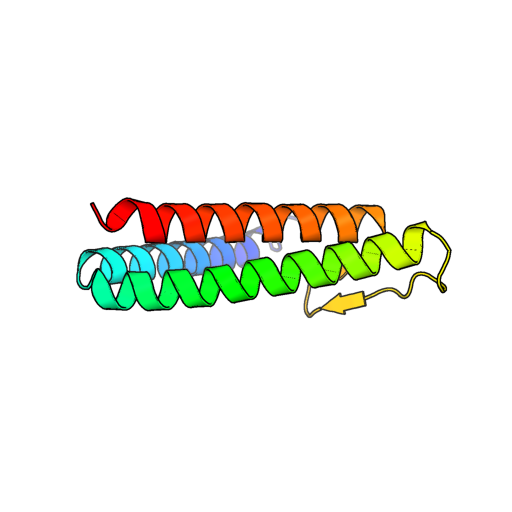
ATOM 629 N N . GLY A 1 88 ? 5.347 -2.038 -1.551 1.00 84.94 88 GLY A N 1
ATOM 630 C CA . GLY A 1 88 ? 4.561 -1.083 -0.768 1.00 84.94 88 GLY A CA 1
ATOM 631 C C . GLY A 1 88 ? 3.168 -1.605 -0.410 1.00 84.94 88 GLY A C 1
ATOM 632 O O . GLY A 1 88 ? 2.771 -1.549 0.755 1.00 84.94 88 GLY A O 1
ATOM 633 N N . LEU A 1 89 ? 2.443 -2.175 -1.379 1.00 86.44 89 LEU A N 1
ATOM 634 C CA . LEU A 1 89 ? 1.130 -2.784 -1.134 1.00 86.44 89 LEU A CA 1
ATOM 635 C C . LEU A 1 89 ? 1.232 -4.002 -0.216 1.00 86.44 89 LEU A C 1
ATOM 637 O O . LEU A 1 89 ? 0.393 -4.169 0.668 1.00 86.44 89 LEU A O 1
ATOM 641 N N . LEU A 1 90 ? 2.277 -4.820 -0.377 1.00 85.00 90 LEU A N 1
ATOM 642 C CA . LEU A 1 90 ? 2.512 -5.978 0.478 1.00 85.00 90 LEU A CA 1
ATOM 643 C C . LEU A 1 90 ? 2.775 -5.546 1.928 1.00 85.00 90 LEU A C 1
ATOM 645 O O . LEU A 1 90 ? 2.119 -6.037 2.846 1.00 85.00 90 LEU A O 1
ATOM 649 N N . ALA A 1 91 ? 3.680 -4.587 2.139 1.00 85.12 91 ALA A N 1
ATOM 650 C CA . ALA A 1 91 ? 3.997 -4.053 3.462 1.00 85.12 91 ALA A CA 1
ATOM 651 C C . ALA A 1 91 ? 2.777 -3.381 4.110 1.00 85.12 91 ALA A C 1
ATOM 653 O O . ALA A 1 91 ? 2.488 -3.618 5.285 1.00 85.12 91 ALA A O 1
ATOM 654 N N . GLY A 1 92 ? 2.020 -2.593 3.341 1.00 83.75 92 GLY A N 1
ATOM 655 C CA . GLY A 1 92 ? 0.778 -1.968 3.794 1.00 83.75 92 GLY A CA 1
ATOM 656 C C . GLY A 1 92 ? -0.288 -2.994 4.181 1.00 83.75 92 GLY A C 1
ATOM 657 O O . GLY A 1 92 ? -0.877 -2.896 5.257 1.00 83.75 92 GLY A O 1
ATOM 658 N N . GLY A 1 93 ? -0.489 -4.022 3.355 1.00 83.19 93 GLY A N 1
ATOM 659 C CA . GLY A 1 93 ? -1.426 -5.110 3.622 1.00 83.19 93 GLY A CA 1
ATOM 660 C C . GLY A 1 93 ? -1.049 -5.935 4.855 1.00 83.19 93 GLY A C 1
ATOM 661 O O . GLY A 1 93 ? -1.905 -6.191 5.700 1.00 83.19 93 GLY A O 1
ATOM 662 N N . ILE A 1 94 ? 0.233 -6.282 5.019 1.00 83.19 94 ILE A N 1
ATOM 663 C CA . ILE A 1 94 ? 0.743 -6.967 6.220 1.00 83.19 94 ILE A CA 1
ATOM 664 C C . ILE A 1 94 ? 0.523 -6.098 7.460 1.00 83.19 94 ILE A C 1
ATOM 666 O O . ILE A 1 94 ? 0.000 -6.583 8.460 1.00 83.19 94 ILE A O 1
ATOM 670 N N . THR A 1 95 ? 0.857 -4.809 7.396 1.00 80.62 95 THR A N 1
ATOM 671 C CA . THR A 1 95 ? 0.680 -3.880 8.524 1.00 80.62 95 THR A CA 1
ATOM 672 C C . THR A 1 95 ? -0.793 -3.758 8.915 1.00 80.62 95 THR A C 1
ATOM 674 O O . THR A 1 95 ? -1.132 -3.866 10.093 1.00 80.62 95 THR A O 1
ATOM 677 N N . ALA A 1 96 ? -1.693 -3.620 7.936 1.00 79.19 96 ALA A N 1
ATOM 678 C CA . ALA A 1 96 ? -3.136 -3.601 8.167 1.00 79.19 96 ALA A CA 1
ATOM 679 C C . ALA A 1 96 ? -3.637 -4.910 8.803 1.00 79.19 96 ALA A C 1
ATOM 681 O O . ALA A 1 96 ? -4.454 -4.879 9.727 1.00 79.19 96 ALA A O 1
ATOM 682 N N . LEU A 1 97 ? -3.118 -6.060 8.361 1.00 80.00 97 LEU A N 1
ATOM 683 C CA . LEU A 1 97 ? -3.453 -7.365 8.928 1.00 80.00 97 LEU A CA 1
ATOM 684 C C . LEU A 1 97 ? -2.979 -7.494 10.382 1.00 80.00 97 LEU A C 1
ATOM 686 O O . LEU A 1 97 ? -3.741 -7.951 11.235 1.00 80.00 97 LEU A O 1
ATOM 690 N N . VAL A 1 98 ? -1.746 -7.066 10.671 1.00 79.06 98 VAL A N 1
ATOM 691 C CA . VAL A 1 98 ? -1.165 -7.062 12.021 1.00 79.06 98 VAL A CA 1
ATOM 692 C C . VAL A 1 98 ? -1.992 -6.179 12.948 1.00 79.06 98 VAL A C 1
ATOM 694 O O . VAL A 1 98 ? -2.394 -6.640 14.012 1.00 79.06 98 VAL A O 1
ATOM 697 N N . LEU A 1 99 ? -2.338 -4.957 12.538 1.00 75.81 99 LEU A N 1
ATOM 698 C CA . LEU A 1 99 ? -3.186 -4.063 13.335 1.00 75.81 99 LEU A CA 1
ATOM 699 C C . LEU A 1 99 ? -4.582 -4.660 13.584 1.00 75.81 99 LEU A C 1
ATOM 701 O O . LEU A 1 99 ? -5.104 -4.587 14.699 1.00 75.81 99 LEU A O 1
ATOM 705 N N . ALA A 1 100 ? -5.171 -5.318 12.582 1.00 72.56 100 ALA A N 1
ATOM 706 C CA . ALA A 1 100 ? -6.454 -6.005 12.731 1.00 72.56 100 ALA A CA 1
ATOM 707 C C . ALA A 1 100 ? -6.388 -7.224 13.677 1.00 72.56 100 ALA A C 1
ATOM 709 O O . ALA A 1 100 ? -7.405 -7.593 14.277 1.00 72.56 100 ALA A O 1
ATOM 710 N N . LEU A 1 101 ? -5.219 -7.860 13.805 1.00 72.38 101 LEU A N 1
ATOM 711 C CA . LEU A 1 101 ? -4.962 -8.986 14.708 1.00 72.38 101 LEU A CA 1
ATOM 712 C C . LEU A 1 101 ? -4.643 -8.529 16.135 1.00 72.38 101 LEU A C 1
ATOM 714 O O . LEU A 1 101 ? -5.228 -9.071 17.069 1.00 72.38 101 LEU A O 1
ATOM 718 N N . VAL A 1 102 ? -3.774 -7.530 16.306 1.00 70.69 102 VAL A N 1
ATOM 719 C CA . VAL A 1 102 ? -3.340 -7.013 17.617 1.00 70.69 102 VAL A CA 1
ATOM 720 C C . VAL A 1 102 ? -4.511 -6.444 18.409 1.00 70.69 102 VAL A C 1
ATOM 722 O O . VAL A 1 102 ? -4.598 -6.684 19.606 1.00 70.69 102 VAL A O 1
ATOM 72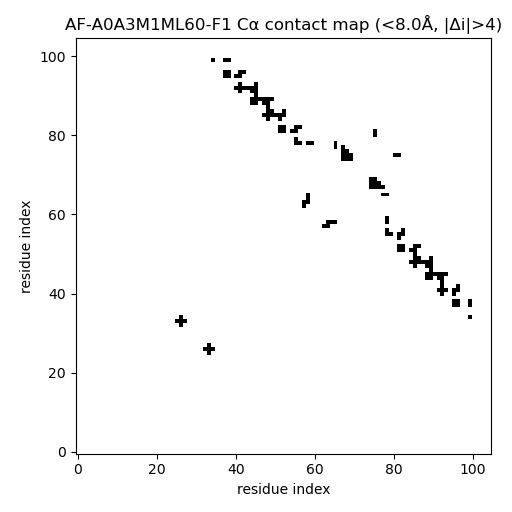5 N N . GLY A 1 103 ? -5.488 -5.810 17.753 1.00 58.25 103 GLY A N 1
ATOM 726 C CA . GLY A 1 103 ? -6.701 -5.363 18.442 1.00 58.25 103 GLY A CA 1
ATOM 727 C C . GLY A 1 103 ? -7.525 -6.491 19.094 1.00 58.25 103 GLY A C 1
ATOM 728 O O . GLY A 1 103 ? -8.496 -6.205 19.786 1.00 58.25 103 GLY A O 1
ATOM 729 N N . ARG A 1 104 ? -7.238 -7.781 18.860 1.00 53.44 104 ARG A N 1
ATOM 730 C CA . ARG A 1 104 ? -7.980 -8.891 19.494 1.00 53.44 104 ARG A CA 1
ATOM 731 C C . ARG A 1 104 ? -7.681 -9.082 20.988 1.00 53.44 104 ARG A C 1
ATOM 733 O O . ARG A 1 104 ? -8.463 -9.802 21.604 1.00 53.44 104 ARG A O 1
ATOM 740 N N . HIS A 1 105 ? -6.619 -8.480 21.525 1.00 43.12 105 HIS A N 1
ATOM 741 C CA . HIS A 1 105 ? -6.295 -8.465 22.958 1.00 43.12 105 HIS A CA 1
ATOM 742 C C . HIS A 1 105 ? -6.806 -7.190 23.629 1.00 43.12 105 HIS A C 1
ATOM 744 O O . HIS A 1 105 ? -7.175 -7.294 24.817 1.00 43.12 105 HIS A O 1
#

Secondary structure (DSSP, 8-state):
--STTHHHHHHHHHHHHHHHHHHHHHHHH-HHHHHHHHHHHHHHHHHHHHHHHHHHHHHHTTSS----EEETTEEE-SHHHHHHHHHHHHHHHHHHHHHHHHTT-

Sequence (105 aa):
MALEFHLPSLVVGGIVGLLFGALAAIAFSQPRVARAIGKTAAVVLIAAGAGLLCWGLLTTIGVGEFQELQFGPITFYSSSQTLGWGAGLLAGGITALVLALVGRH

Radius of gyration: 17.52 Å; Cα contacts (8 Å, |Δi|>4): 81; chains: 1; bounding box: 33×43×46 Å

Foldseek 3Di:
DPPVVVVVVVVVVVVVVVVVVVLVVVCVVCVPVNLVVLLVLLVVLQVQLVVLLVLLVCCVVVVDDDDWDDDDPDIDPHSVVSNVSSVVSNVVSVVSNVVSVVVVD

Nearest PDB structures (foldseek):
  7a0g-assembly1_EEE  TM=3.738E-01  e=1.527E+00  Serratia marcescens
  6vqc-assembly1_f  TM=4.145E-01  e=2.527E+00  Rattus norvegicus
  6vq7-assembly1_f  TM=4.187E-01  e=5.054E+00  Rattus norvegicus
  7nna-assembly1_A  TM=3.135E-01  e=5.732E+00  Klebsiella pneumoniae
  4w4k-assembly2_C  TM=4.006E-01  e=8.909E+00  Mycobacterium tuberculosis str. Erdman = ATCC 35801

Solvent-accessible surface area (backbone atoms only — not comparable to full-atom values): 5574 Å² total; per-residue (Å²): 134,77,70,71,66,53,55,60,54,49,50,52,51,47,51,52,50,50,52,51,51,51,52,50,52,48,28,68,77,37,56,70,60,37,38,54,54,37,42,54,50,15,52,50,27,32,52,53,8,50,49,32,33,51,52,21,47,39,38,67,75,62,65,55,80,80,70,74,48,72,60,84,96,48,70,42,89,43,48,68,55,33,32,51,52,9,50,50,31,28,52,50,11,50,49,40,39,50,55,53,52,61,72,76,115

pLDDT: mean 75.39, std 9.49, range [43.12, 86.88]

=== Feature glossary ===
Legend for the data blocks above and below:

— What the protein is —

Sequence gives the chain of amino acids in standard one-letter code (A=alanine, C=cysteine, …, Y=tyrosine), read N→C. It is the only feature that is directly encoded by the gene; all structural features are derived from the folded form of this sequence.

The annotation block draws on four external resources. InterPro: which protein families and domains the sequence belongs to. GO: standardized terms for what the protein does, what process it participates in, and where in the cell it acts. CATH: which structural fold it has in the CATH hierarchy. Organism: the species of origin.

— Where its atoms are —

Atomic coordinates in PDBx/mmCIF format — the same representation the Protein Data Bank distributes. Each line of the _atom_site loop places one backbone atom in Cartesian space (units: ångströms, origin: arbitrary).

Six rendered views show the 3D structure from the faces of a cube — i.e. along ±x, ±y, ±z. Rendering representation is drawn randomly per protein from cartoon (secondary-structure ribbons), sticks (backbone bonds), or molecular surface; coloring is either N→C rainbow (blue at the N-terminus through red at the C-terminus) or one color per chain.

— Local backbone conformation —

DSSP 8-state secondary structure assigns each residue one of H (α-helix), G (3₁₀-helix), I (π-helix), E (extended β-strand), B (isolated β-bridge), T (hydrogen-bonded turn), S (bend), or '-' (coil). The assignment is computed from backbone hydrogen-bond geometry via the Kabsch–Sander algorithm.

P-SEA three-state annotation labels each residue as helix, strand, or coil based purely on the geometry of the Cα trace. It serves as a fallback when the full backbone (and thus DSSP) is unavailable.

φ (phi) and ψ (psi) are the two rotatable backbone dihedrals per residue: φ is the C(i-1)–N–Cα–C torsion, ψ is the N–Cα–C–N(i+1) torsion, both in degrees on (−180°, 180°]. α-helical residues cluster near (−60°, −45°); β-strand residues near (−120°, +130°). A Ramachandran plot is simply a scatter of (φ, ψ) for every residue.

— Global shape and packing —

Radius of gyration (Rg) is the root-mean-square distance of Cα atoms from their centroid — a single number for overall size and compactness. A globular domain of N residues has Rg ≈ 2.2·N^0.38 Å; an extended or disordered chain has a much larger Rg. The Cα contact count is the number of residue pairs whose Cα atoms are within 8 Å and are more than four positions apart in sequence — a standard proxy for tertiary packing density. The bounding box is the smallest axis-aligned box enclosing all Cα atoms.

Accessible surface area quantifies burial. A residue with SASA near zero is packed into the hydrophobic core; one with SASA >100 Å² sits on the surface. Computed here via the Shrake–Rupley numerical algorithm with a 1.4 Å probe.

The contact map is a binary N×N matrix image: pixel (i, j) is dark where Cα_i and Cα_j are within 8 Å and |i−j|>4. Because the |i−j|>4 filter removes local helical contacts, off-diagonal stripes parallel to the main diagonal indicate parallel β-sheets; stripes perpendicular to it indicate antiparallel β-sheets. The Ramachandran plot scatters every residue's (φ, ψ) pair against the sterically allowed regions. The PAE heatmap renders the pre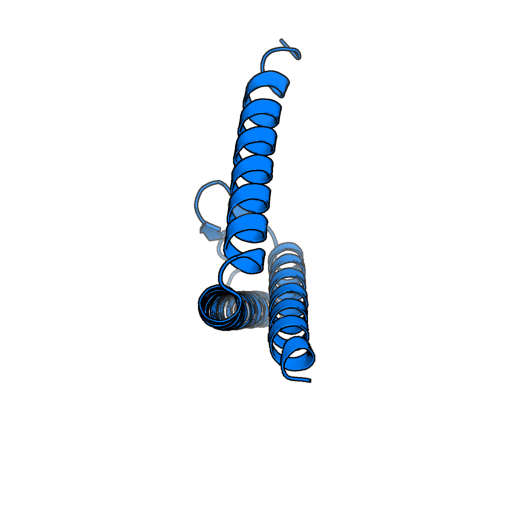dicted-aligned-error matrix.

— Structural neighborhood —

A 3Di character summarizes, for each residue, the relative orientation of the Cα frame of its nearest spatial neighbor. Because it encodes fold topology rather than chemistry, 3Di alignments detect remote structural similarity that sequence alignment misses.

Structural nearest neighbors (via Foldseek easy-search vs the PDB). Reported per hit: target PDB id, E-value, and alignment TM-score. A TM-score above ~0.5 is the conventional threshold for 'same fold'.

— Confidence and disorder —

For AlphaFold models, the B-factor field carries pLDDT — the model's own estimate of local accuracy on a 0–100 scale. Regions with pLDDT<50 should be treated as essentially unmodeled; they often correspond to intrinsically disordered segments.

B-factor (Debye–Waller factor) reflects atomic displacement in the crystal lattice. It is an experimental observable (units Å²), not a prediction; low values mean the atom is pinned down, high values mean it moves or is heterogeneous across the crystal.

Predicted Aligned Error (PAE) is an AlphaFold confidence matrix: entry (i, j) is the expected error in the position of residue j, in ångströms, when the prediction is superimposed on the true structure at residue i. Low PAE within a block of residues means that block is internally rigid and well-predicted; high PAE between two blocks means their relative placement is uncertain even if each block individually is confident.